Protein AF-B0FXB1-F1 (afdb_monomer_lite)

InterPro domains:
  IPR022121 Peptidase M73, camelysin [PF12389] (87-133)

Sequence (135 aa):
EDFLSQFEITVLTVGKEGGNGYPKNIILKAASLKDLYLMSTKQDKAAAEAISKHIDPKFLSESGEVNVATINGKTAPEYDGVPKTPADYDQVRMEIQFKNDTAKTADGLSVQNKFQGNAISLQFSFEATQWNGLT

Foldseek 3Di:
DVQQQQKFKWKWFFAPVDDDPQDIQTAFDRQRRVLLCCCQPVVDPVSLVSRCVGGDCQQADPNSDGNNWDHSNHDPVVDPDAPPDHDDTTDMDMDMDRHDDPDADPVRHGPCCVCPPPDDDDDDDDDDADPVRHD

Secondary structure (DSSP, 8-state):
-TTGGGEEEEEEEE-TT-STTSPPEEEEEEEEHHHHHHHHHH--HHHHHHHTTSB-GGGB-TTS-B---EETTEEGGGSSS--SSPPPPPEEEEEEEE-----B-TTS-BGGGGGTT-------------TTS--

pLDDT: mean 84.56, std 14.75, range [43.16, 97.69]

Radius of gyration: 17.8 Å; chains: 1; bounding box: 39×32×57 Å

Structure (mmCIF, N/CA/C/O backbone):
data_AF-B0FXB1-F1
#
_entry.id   AF-B0FXB1-F1
#
loop_
_atom_site.group_PDB
_atom_site.id
_atom_site.type_symbol
_atom_site.label_atom_id
_atom_site.label_alt_id
_atom_site.label_comp_id
_atom_site.label_asym_id
_atom_site.label_entity_id
_atom_site.label_seq_id
_atom_site.pdbx_PDB_ins_code
_atom_site.Cartn_x
_atom_site.Cartn_y
_atom_site.Cartn_z
_atom_site.occupancy
_atom_site.B_iso_or_equiv
_atom_site.auth_seq_id
_atom_site.auth_comp_id
_atom_site.auth_asym_id
_atom_site.auth_atom_id
_atom_site.pdbx_PDB_model_num
ATOM 1 N N . GLU A 1 1 ? -14.858 2.982 4.823 1.00 67.38 1 GLU A N 1
ATOM 2 C CA . GLU A 1 1 ? -13.386 2.996 4.647 1.00 67.38 1 GLU A CA 1
ATOM 3 C C . GLU A 1 1 ? -12.620 2.766 5.951 1.00 67.38 1 GLU A C 1
ATOM 5 O O . GLU A 1 1 ? -11.495 2.291 5.903 1.00 67.38 1 GLU A O 1
ATOM 10 N N . ASP A 1 2 ? -13.226 3.025 7.112 1.00 88.12 2 ASP A N 1
ATOM 11 C CA . ASP A 1 2 ? -12.578 2.900 8.429 1.00 88.12 2 ASP A CA 1
ATOM 12 C C . ASP A 1 2 ? -12.042 1.502 8.767 1.00 88.12 2 ASP A C 1
ATOM 14 O O . ASP A 1 2 ? -11.060 1.388 9.493 1.00 88.12 2 ASP A O 1
ATOM 18 N N . PHE A 1 3 ? -12.657 0.436 8.244 1.00 95.38 3 PHE A N 1
ATOM 19 C CA . PHE A 1 3 ? -12.120 -0.920 8.394 1.00 95.38 3 PHE A CA 1
ATOM 20 C C . PHE A 1 3 ? -10.889 -1.150 7.504 1.00 95.38 3 PHE A C 1
ATOM 22 O O . PHE A 1 3 ? -9.905 -1.719 7.960 1.00 95.38 3 PHE A O 1
ATOM 29 N N . LEU A 1 4 ? -10.892 -0.641 6.263 1.00 96.31 4 LEU A N 1
ATOM 30 C CA . LEU A 1 4 ? -9.749 -0.743 5.344 1.00 96.31 4 LEU A CA 1
ATOM 31 C C . LEU A 1 4 ? -8.515 -0.007 5.889 1.00 96.31 4 LEU A C 1
ATOM 33 O O . LEU A 1 4 ? -7.391 -0.459 5.695 1.00 96.31 4 LEU A O 1
ATOM 37 N N . SER A 1 5 ? -8.712 1.093 6.624 1.00 96.12 5 SER A N 1
ATOM 38 C CA . SER A 1 5 ? -7.609 1.833 7.253 1.00 96.12 5 SER A CA 1
ATOM 39 C C . SER A 1 5 ? -6.942 1.093 8.420 1.00 96.12 5 SER A C 1
ATOM 41 O O . SER A 1 5 ? -5.896 1.542 8.896 1.00 96.12 5 SER A O 1
ATOM 43 N N . GLN A 1 6 ? -7.506 -0.034 8.871 1.00 96.88 6 GLN A N 1
ATOM 44 C CA . GLN A 1 6 ? -6.874 -0.913 9.862 1.00 96.88 6 GLN A CA 1
ATOM 45 C C . GLN A 1 6 ? -5.805 -1.815 9.258 1.00 96.88 6 GLN A C 1
ATOM 47 O O . GLN A 1 6 ? -5.120 -2.503 10.003 1.00 96.88 6 GLN A O 1
ATOM 52 N N . PHE A 1 7 ? -5.645 -1.819 7.938 1.00 97.69 7 PHE A N 1
ATOM 53 C CA . PHE A 1 7 ? -4.680 -2.671 7.270 1.00 97.69 7 PHE A CA 1
ATOM 54 C C . PHE A 1 7 ? -3.503 -1.867 6.732 1.00 97.69 7 PHE A C 1
ATOM 56 O O . PHE A 1 7 ? -3.661 -0.758 6.210 1.00 97.69 7 PHE A O 1
ATOM 63 N N . GLU A 1 8 ? -2.322 -2.460 6.835 1.00 97.44 8 GLU A N 1
ATOM 64 C CA . GLU A 1 8 ? -1.100 -1.968 6.210 1.00 97.44 8 GLU A CA 1
ATOM 65 C C . GLU A 1 8 ? -0.567 -3.001 5.231 1.00 97.44 8 GLU A C 1
ATOM 67 O O . GLU A 1 8 ? -0.753 -4.203 5.424 1.00 97.44 8 GLU A O 1
ATOM 72 N N . ILE A 1 9 ? 0.112 -2.521 4.195 1.00 96.75 9 ILE A N 1
ATOM 73 C CA . ILE A 1 9 ? 0.772 -3.342 3.197 1.00 96.75 9 ILE A CA 1
ATOM 74 C C . ILE A 1 9 ? 2.267 -3.046 3.140 1.00 96.75 9 ILE A C 1
ATOM 76 O O . ILE A 1 9 ? 2.705 -1.893 3.143 1.00 96.75 9 ILE A O 1
ATOM 80 N N . THR A 1 10 ? 3.049 -4.112 3.035 1.00 95.88 10 THR A N 1
ATOM 81 C CA . THR A 1 10 ? 4.457 -4.064 2.655 1.00 95.88 10 THR A CA 1
ATOM 82 C C . THR A 1 10 ? 4.621 -4.779 1.320 1.00 95.88 10 THR A C 1
ATOM 84 O O . THR A 1 10 ? 4.178 -5.917 1.169 1.00 95.88 10 THR A O 1
ATOM 87 N N . VAL A 1 11 ? 5.263 -4.118 0.357 1.00 93.44 11 VAL A N 1
ATOM 88 C CA . VAL A 1 11 ? 5.595 -4.681 -0.958 1.00 93.44 11 VAL A CA 1
ATOM 89 C C . VAL A 1 11 ? 7.102 -4.639 -1.126 1.00 93.44 11 VAL A C 1
ATOM 91 O O . VAL A 1 11 ? 7.731 -3.599 -0.924 1.00 93.44 11 VAL A O 1
ATOM 94 N N . LEU A 1 12 ? 7.687 -5.770 -1.497 1.00 88.62 12 LEU A N 1
ATOM 95 C CA . LEU A 1 12 ? 9.113 -5.874 -1.764 1.00 88.62 12 LEU A CA 1
ATOM 96 C C . LEU A 1 12 ? 9.383 -6.740 -2.986 1.00 88.62 12 LEU A C 1
ATOM 98 O O . LEU A 1 12 ? 8.594 -7.629 -3.311 1.00 88.62 12 LEU A O 1
ATOM 102 N N . THR A 1 13 ? 10.525 -6.511 -3.619 1.00 84.50 13 THR A N 1
ATOM 103 C CA . THR A 1 13 ? 11.056 -7.369 -4.673 1.00 84.50 13 THR A CA 1
ATOM 104 C C . THR A 1 13 ? 12.304 -8.111 -4.207 1.00 84.50 13 THR A C 1
ATOM 106 O O . THR A 1 13 ? 13.102 -7.613 -3.405 1.00 84.50 13 THR A O 1
ATOM 109 N N . VAL A 1 14 ? 12.442 -9.353 -4.667 1.00 77.44 14 VAL A N 1
ATOM 110 C CA . VAL A 1 14 ? 13.608 -10.212 -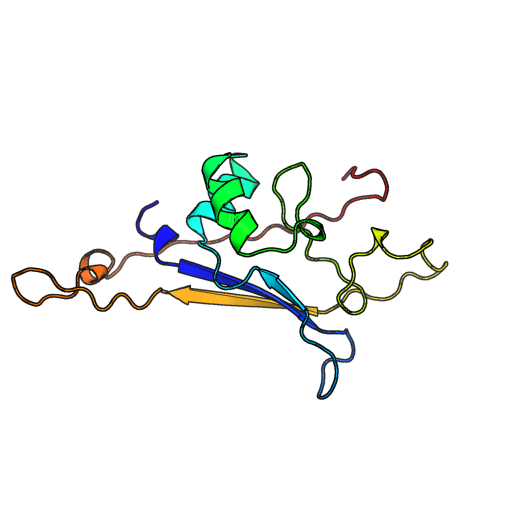4.429 1.00 77.44 14 VAL A CA 1
ATOM 111 C C . VAL A 1 14 ? 14.083 -10.743 -5.771 1.00 77.44 14 VAL A C 1
ATOM 113 O O . VAL A 1 14 ? 13.260 -11.221 -6.546 1.00 77.44 14 VAL A O 1
ATOM 116 N N . GLY A 1 15 ? 15.393 -10.707 -6.026 1.00 68.62 15 GLY A N 1
ATOM 117 C CA . GLY A 1 15 ? 15.988 -11.258 -7.248 1.00 68.62 15 GLY A CA 1
ATOM 118 C C . GLY A 1 15 ? 15.435 -12.640 -7.617 1.00 68.62 15 GLY A C 1
ATOM 119 O O . GLY A 1 15 ? 15.175 -13.461 -6.731 1.00 68.62 15 GLY A O 1
ATOM 120 N N . LYS A 1 16 ? 15.264 -12.906 -8.922 1.00 62.53 16 LYS A N 1
ATOM 121 C CA . LYS A 1 16 ? 14.689 -14.161 -9.453 1.00 62.53 16 LYS A CA 1
ATOM 122 C C . LYS A 1 16 ? 15.356 -15.429 -8.902 1.00 62.53 16 LYS A C 1
ATOM 124 O O . LYS A 1 16 ? 14.693 -16.453 -8.758 1.00 62.53 16 LYS A O 1
ATOM 129 N N . GLU A 1 17 ? 16.636 -15.357 -8.550 1.00 57.22 17 GLU A N 1
ATOM 130 C CA . GLU A 1 17 ? 17.394 -16.484 -7.993 1.00 57.22 17 GLU A CA 1
ATOM 131 C C . GLU A 1 17 ? 17.073 -16.808 -6.522 1.00 57.22 17 GLU A C 1
ATOM 133 O O . GLU A 1 17 ? 17.594 -17.781 -5.988 1.00 57.22 17 GLU A O 1
ATOM 138 N N . GLY A 1 18 ? 16.185 -16.047 -5.872 1.00 48.78 18 GLY A N 1
ATOM 139 C CA . GLY A 1 18 ? 15.405 -16.489 -4.714 1.00 48.78 18 GLY A CA 1
ATOM 140 C C . GLY A 1 18 ? 16.164 -17.277 -3.637 1.00 48.78 18 GLY A C 1
ATOM 141 O O . GLY A 1 18 ? 15.807 -18.418 -3.362 1.00 48.78 18 GLY A O 1
ATOM 142 N N . GLY A 1 19 ? 17.164 -16.692 -2.971 1.00 43.16 19 GLY A N 1
ATOM 143 C CA . GLY A 1 19 ? 17.836 -17.365 -1.850 1.00 43.16 19 GLY A CA 1
ATOM 144 C C . GLY A 1 19 ? 19.064 -16.632 -1.310 1.00 43.16 19 GLY A C 1
ATOM 145 O O . GLY A 1 19 ? 19.730 -15.927 -2.055 1.00 43.16 19 GLY A O 1
ATOM 146 N N . ASN A 1 20 ? 19.303 -16.766 0.005 1.00 46.34 20 ASN A N 1
ATOM 147 C CA . ASN A 1 20 ? 20.417 -16.248 0.823 1.00 46.34 20 ASN A CA 1
ATOM 148 C C . ASN A 1 20 ? 21.496 -15.423 0.091 1.00 46.34 20 ASN A C 1
ATOM 150 O O . ASN A 1 20 ? 22.497 -15.965 -0.367 1.00 46.34 20 ASN A O 1
ATOM 154 N N . GLY A 1 21 ? 21.323 -14.098 0.070 1.00 52.00 21 GLY A N 1
ATOM 155 C CA . GLY A 1 21 ? 22.348 -13.151 -0.391 1.00 52.00 21 GLY A CA 1
ATOM 156 C C . GLY A 1 21 ? 21.811 -12.022 -1.268 1.00 52.00 21 GLY A C 1
ATOM 157 O O . GLY A 1 21 ? 22.397 -10.943 -1.288 1.00 52.00 21 GLY A O 1
ATOM 158 N N . TYR A 1 22 ? 20.670 -12.226 -1.932 1.00 56.06 22 TYR A N 1
ATOM 159 C CA . TYR A 1 22 ? 20.059 -11.184 -2.757 1.00 56.06 22 TYR A CA 1
ATOM 160 C C . TYR A 1 22 ? 19.341 -10.127 -1.901 1.00 56.06 22 TYR A C 1
ATOM 162 O O . TYR A 1 22 ? 18.540 -10.486 -1.027 1.00 56.06 22 TYR A O 1
ATOM 170 N N . PRO A 1 23 ? 19.615 -8.826 -2.121 1.00 65.75 23 PRO A N 1
ATOM 171 C CA . PRO A 1 23 ? 19.025 -7.753 -1.333 1.00 65.75 23 PRO A CA 1
ATOM 172 C C . PRO A 1 23 ? 17.507 -7.716 -1.536 1.00 65.75 23 PRO A C 1
ATOM 174 O O . PRO A 1 23 ? 17.012 -7.752 -2.660 1.00 65.75 23 PRO A O 1
ATOM 177 N N . LYS A 1 24 ? 16.761 -7.639 -0.429 1.00 74.00 24 LYS A N 1
ATOM 178 C CA . LYS A 1 24 ? 15.323 -7.353 -0.465 1.00 74.00 24 LYS A CA 1
ATOM 179 C C . LYS A 1 24 ? 15.150 -5.869 -0.762 1.00 74.00 24 LYS A C 1
ATOM 181 O O . LYS A 1 24 ? 15.552 -5.041 0.055 1.00 74.00 24 LYS A O 1
ATOM 186 N N . ASN A 1 25 ? 14.544 -5.541 -1.892 1.00 83.44 25 ASN A N 1
ATOM 187 C CA . ASN A 1 25 ? 14.214 -4.166 -2.230 1.00 83.44 25 ASN A CA 1
ATOM 188 C C . ASN A 1 25 ? 12.804 -3.853 -1.726 1.00 83.44 25 ASN A C 1
ATOM 190 O O . ASN A 1 25 ? 11.822 -4.363 -2.258 1.00 83.44 25 ASN A O 1
ATOM 194 N N . ILE A 1 26 ? 12.703 -3.059 -0.663 1.00 87.12 26 ILE A N 1
ATOM 195 C CA . ILE A 1 26 ? 11.409 -2.636 -0.124 1.00 87.12 26 ILE A CA 1
ATOM 196 C C . ILE A 1 26 ? 10.893 -1.486 -0.989 1.00 87.12 26 ILE A C 1
ATOM 198 O O . ILE A 1 26 ? 11.522 -0.434 -1.047 1.00 87.12 26 ILE A O 1
ATOM 202 N N . ILE A 1 27 ? 9.746 -1.697 -1.632 1.00 90.44 27 ILE A N 1
ATOM 203 C CA . ILE A 1 27 ? 9.078 -0.709 -2.489 1.00 90.44 27 ILE A CA 1
ATOM 204 C C . ILE A 1 27 ? 8.088 0.104 -1.656 1.00 90.44 27 ILE A C 1
ATOM 206 O O . ILE A 1 27 ? 8.131 1.327 -1.653 1.00 90.44 27 ILE A O 1
ATOM 210 N N . LEU A 1 28 ? 7.232 -0.585 -0.901 1.00 93.12 28 LEU A N 1
ATOM 211 C CA . LEU A 1 28 ? 6.287 0.008 0.043 1.00 93.12 28 LEU A CA 1
ATOM 212 C C . LEU A 1 28 ? 6.518 -0.604 1.416 1.00 93.12 28 LEU A C 1
ATOM 214 O O . LEU A 1 28 ? 6.579 -1.829 1.534 1.00 93.12 28 LEU A O 1
ATOM 218 N N . LYS A 1 29 ? 6.599 0.224 2.459 1.00 94.75 29 LYS A N 1
ATOM 219 C CA . LYS A 1 29 ? 6.797 -0.246 3.836 1.00 94.75 29 LYS A CA 1
ATOM 220 C C . LYS A 1 29 ? 5.641 0.153 4.744 1.00 94.75 29 LYS A C 1
ATOM 222 O O . LYS A 1 29 ? 5.513 1.334 5.062 1.00 94.75 29 LYS A O 1
ATOM 227 N N . ALA A 1 30 ? 4.877 -0.835 5.220 1.00 94.88 30 ALA A N 1
ATOM 228 C CA . ALA A 1 30 ? 3.774 -0.645 6.168 1.00 94.88 30 ALA A CA 1
ATOM 229 C C . ALA A 1 30 ? 2.847 0.532 5.788 1.00 94.88 30 ALA A C 1
ATOM 231 O O . ALA A 1 30 ? 2.475 1.354 6.622 1.00 94.88 30 ALA A O 1
ATOM 232 N N . ALA A 1 31 ? 2.521 0.646 4.499 1.00 96.31 31 ALA A N 1
ATOM 233 C CA . ALA A 1 31 ? 1.676 1.711 3.976 1.00 96.31 31 ALA A CA 1
ATOM 234 C C . ALA A 1 31 ? 0.198 1.392 4.232 1.00 96.31 31 ALA A C 1
ATOM 236 O O . ALA A 1 31 ? -0.227 0.247 4.113 1.00 96.31 31 ALA A O 1
ATOM 237 N N . SER A 1 32 ? -0.608 2.400 4.551 1.00 97.06 32 SER A N 1
ATOM 238 C CA . SER A 1 32 ? -2.057 2.253 4.745 1.00 97.06 32 SER A CA 1
ATOM 239 C C . SER A 1 32 ? -2.751 1.761 3.468 1.00 97.06 32 SER A C 1
ATOM 241 O O . SER A 1 32 ? -2.642 2.400 2.420 1.00 97.06 32 SER A O 1
ATOM 243 N N . LEU A 1 33 ? -3.514 0.659 3.546 1.00 97.00 33 LEU A N 1
ATOM 244 C CA . LEU A 1 33 ? -4.273 0.158 2.388 1.00 97.00 33 LEU A CA 1
ATOM 245 C C . LEU A 1 33 ? -5.351 1.141 1.919 1.00 97.00 33 LEU A C 1
ATOM 247 O O . LEU A 1 33 ? -5.648 1.201 0.726 1.00 97.00 33 LEU A O 1
ATOM 251 N N . LYS A 1 34 ? -5.922 1.927 2.839 1.00 97.38 34 LYS A N 1
ATOM 252 C CA . LYS A 1 34 ? -6.882 2.979 2.488 1.00 97.38 34 LYS A CA 1
ATOM 253 C C . LYS A 1 34 ? -6.217 4.042 1.617 1.00 97.38 34 LYS A C 1
ATOM 255 O O . LYS A 1 34 ? -6.760 4.394 0.575 1.00 97.38 34 LYS A O 1
ATOM 260 N N . ASP A 1 35 ? -5.060 4.538 2.043 1.00 97.44 35 ASP A N 1
ATOM 261 C CA . ASP A 1 35 ? -4.377 5.620 1.331 1.00 97.44 35 ASP A CA 1
ATOM 262 C C . ASP A 1 35 ? -3.819 5.116 -0.003 1.00 97.44 35 ASP A C 1
ATOM 264 O O . ASP A 1 35 ? -3.930 5.806 -1.011 1.00 97.44 35 ASP A O 1
ATOM 268 N N . LEU A 1 36 ? -3.342 3.867 -0.056 1.00 96.75 36 LEU A N 1
ATOM 269 C CA . LEU A 1 36 ? -2.935 3.240 -1.313 1.00 96.75 36 LEU A CA 1
ATOM 270 C C . LEU A 1 36 ? -4.098 3.173 -2.315 1.00 96.75 36 LEU A C 1
ATOM 272 O O . LEU A 1 36 ? -3.913 3.530 -3.473 1.00 96.75 36 LEU A O 1
ATOM 276 N N . TYR A 1 37 ? -5.294 2.770 -1.872 1.00 96.50 37 TYR A N 1
ATOM 277 C CA . TYR A 1 37 ? -6.493 2.737 -2.716 1.00 96.50 37 TYR A CA 1
ATOM 278 C C . TYR A 1 37 ? -6.916 4.134 -3.195 1.00 96.50 37 TYR A C 1
ATOM 280 O O . TYR A 1 37 ? -7.187 4.329 -4.381 1.00 96.50 37 TYR A O 1
ATOM 288 N N . LEU A 1 38 ? -6.974 5.117 -2.291 1.00 96.69 38 LEU A N 1
ATOM 289 C CA . LEU A 1 38 ? -7.364 6.485 -2.644 1.00 96.69 38 LEU A CA 1
ATOM 290 C C . LEU A 1 38 ? -6.362 7.125 -3.614 1.00 96.69 38 LEU A C 1
ATOM 292 O O . LEU A 1 38 ? -6.772 7.786 -4.567 1.00 96.69 38 LEU A O 1
ATOM 296 N N . MET A 1 39 ? -5.066 6.878 -3.424 1.00 96.00 39 MET A N 1
ATOM 297 C CA . MET A 1 39 ? -4.028 7.330 -4.344 1.00 96.00 39 MET A CA 1
ATOM 298 C C . MET A 1 39 ? -4.183 6.669 -5.721 1.00 96.00 39 MET A C 1
ATOM 300 O O . MET A 1 39 ? -4.368 7.378 -6.706 1.00 96.00 39 MET A O 1
ATOM 304 N N . SER A 1 40 ? -4.164 5.334 -5.797 1.00 93.88 40 SER A N 1
ATOM 305 C CA . SER A 1 40 ? -4.102 4.618 -7.081 1.00 93.88 40 SER A CA 1
ATOM 306 C C . SER A 1 40 ? -5.409 4.649 -7.871 1.00 93.88 40 SER A C 1
ATOM 308 O O . SER A 1 40 ? -5.394 4.628 -9.094 1.00 93.88 40 SER A O 1
ATOM 310 N N . THR A 1 41 ? -6.558 4.695 -7.190 1.00 93.50 41 THR A N 1
ATOM 311 C CA . THR A 1 41 ? -7.874 4.587 -7.844 1.00 93.50 41 THR A CA 1
ATOM 312 C C . THR A 1 41 ? -8.582 5.932 -7.972 1.00 93.50 41 THR A C 1
ATOM 314 O O . THR A 1 41 ? -9.418 6.110 -8.859 1.00 93.50 41 THR A O 1
ATOM 317 N N . LYS A 1 42 ? -8.323 6.871 -7.052 1.00 93.62 42 LYS A N 1
ATOM 318 C CA . LYS A 1 42 ? -9.026 8.165 -6.990 1.00 93.62 42 LYS A CA 1
ATOM 319 C C . LYS A 1 42 ? -8.118 9.364 -7.244 1.00 93.62 42 LYS A C 1
ATOM 321 O O . LYS A 1 42 ? -8.642 10.473 -7.304 1.00 93.62 42 LYS A O 1
ATOM 326 N N . GLN A 1 43 ? -6.808 9.155 -7.403 1.00 92.94 43 GLN A N 1
ATOM 327 C CA . GLN A 1 43 ? -5.820 10.225 -7.577 1.00 92.94 43 GLN A CA 1
ATOM 328 C C . GLN A 1 43 ? -5.891 11.271 -6.449 1.00 92.94 43 GLN A C 1
ATOM 330 O O . GLN A 1 43 ? -5.709 12.473 -6.664 1.00 92.94 43 GLN A O 1
ATOM 335 N N . ASP A 1 44 ? -6.193 10.816 -5.228 1.00 95.94 44 ASP A N 1
ATOM 336 C CA . ASP A 1 44 ? -6.302 11.694 -4.067 1.00 95.94 44 ASP A CA 1
ATOM 337 C C . ASP A 1 44 ? -4.919 12.216 -3.646 1.00 95.94 44 ASP A C 1
ATOM 339 O O . ASP A 1 44 ? -3.987 11.450 -3.386 1.00 95.94 44 ASP A O 1
ATOM 343 N N . LYS A 1 45 ? -4.787 13.544 -3.560 1.00 94.69 45 LYS A N 1
ATOM 344 C CA . LYS A 1 45 ? -3.506 14.207 -3.277 1.00 94.69 45 LYS A CA 1
ATOM 345 C C . LYS A 1 45 ? -3.033 14.014 -1.839 1.00 94.69 45 LYS A C 1
ATOM 347 O O . LYS A 1 45 ? -1.831 13.901 -1.616 1.00 94.69 45 LYS A O 1
ATOM 352 N N . ALA A 1 46 ? -3.949 13.984 -0.872 1.00 96.12 46 ALA A N 1
ATOM 353 C CA . ALA A 1 46 ? -3.590 13.799 0.531 1.00 96.12 46 ALA A CA 1
ATOM 354 C C . ALA A 1 46 ? -3.130 12.357 0.779 1.00 96.12 46 ALA A C 1
ATOM 356 O O . ALA A 1 46 ? -2.149 12.126 1.485 1.00 96.12 46 ALA A O 1
ATOM 357 N N . ALA A 1 47 ? -3.790 11.393 0.136 1.00 96.19 47 ALA A N 1
ATOM 358 C CA . ALA A 1 47 ? -3.380 9.999 0.137 1.00 96.19 47 ALA A CA 1
ATOM 359 C C . ALA A 1 47 ? -2.020 9.807 -0.556 1.00 96.19 47 ALA A C 1
ATOM 361 O O . ALA A 1 47 ? -1.158 9.119 -0.014 1.00 96.19 47 ALA A O 1
ATOM 362 N N . ALA A 1 48 ? -1.780 10.471 -1.693 1.00 95.00 48 ALA A N 1
ATOM 363 C CA . ALA A 1 48 ? -0.478 10.455 -2.363 1.00 95.00 48 ALA A CA 1
ATOM 364 C C . ALA A 1 48 ? 0.646 11.012 -1.468 1.00 95.00 48 ALA A C 1
ATOM 366 O O . ALA A 1 48 ? 1.725 10.425 -1.383 1.00 95.00 48 ALA A O 1
ATOM 367 N N . GLU A 1 49 ? 0.391 12.105 -0.743 1.00 95.56 49 GLU A N 1
ATOM 368 C CA . GLU A 1 49 ? 1.341 12.670 0.224 1.00 95.56 49 GLU A CA 1
ATOM 369 C C . GLU A 1 49 ? 1.558 11.757 1.444 1.00 95.56 49 GLU A C 1
ATOM 371 O O . GLU A 1 49 ? 2.651 11.702 2.011 1.00 95.56 49 GLU A O 1
ATOM 376 N N . ALA A 1 50 ? 0.530 11.023 1.874 1.00 96.44 50 ALA A N 1
ATOM 377 C CA . ALA A 1 50 ? 0.683 10.014 2.913 1.00 96.44 50 ALA A CA 1
ATOM 378 C C . ALA A 1 50 ? 1.571 8.862 2.422 1.00 96.44 50 ALA A C 1
ATOM 380 O O . ALA A 1 50 ? 2.519 8.497 3.114 1.00 96.44 50 ALA A O 1
ATOM 381 N N . ILE A 1 51 ? 1.319 8.340 1.216 1.00 96.31 51 ILE A N 1
ATOM 382 C CA . ILE A 1 51 ? 2.080 7.229 0.633 1.00 96.31 51 ILE A CA 1
ATOM 383 C C . ILE A 1 51 ? 3.529 7.615 0.333 1.00 96.31 51 ILE A C 1
ATOM 385 O O . ILE A 1 51 ? 4.408 6.797 0.592 1.00 96.31 51 ILE A O 1
ATOM 389 N N . SER A 1 52 ? 3.812 8.842 -0.120 1.00 94.50 52 SER A N 1
ATOM 390 C CA . SER A 1 52 ? 5.177 9.293 -0.457 1.00 94.50 52 SER A CA 1
ATOM 391 C C . SER A 1 52 ? 6.176 9.193 0.706 1.00 94.50 52 SER A C 1
ATOM 393 O O . SER A 1 52 ? 7.382 9.133 0.489 1.00 94.50 52 SER A O 1
ATOM 395 N N . LYS A 1 53 ? 5.689 9.103 1.950 1.00 95.12 53 LYS A N 1
ATOM 396 C CA . LYS A 1 53 ? 6.502 8.883 3.160 1.00 95.12 53 LYS A CA 1
ATOM 397 C C . LYS A 1 53 ? 6.963 7.428 3.328 1.00 95.12 53 LYS A C 1
ATOM 399 O O . LYS A 1 53 ? 7.827 7.153 4.158 1.00 95.12 53 LYS A O 1
ATOM 404 N N . HIS A 1 54 ? 6.386 6.502 2.563 1.00 94.38 54 HIS A N 1
ATOM 4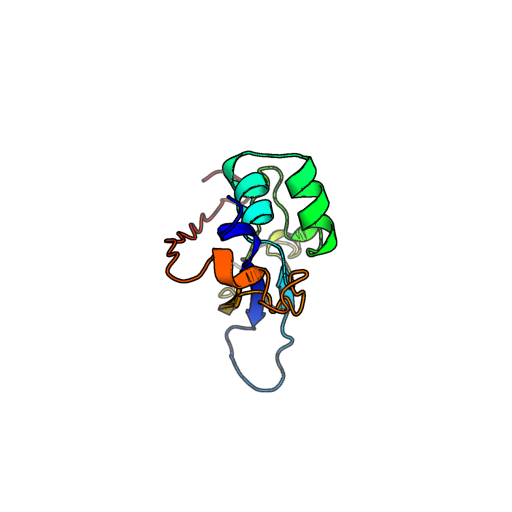05 C CA . HIS A 1 54 ? 6.581 5.052 2.663 1.00 94.38 54 HIS A CA 1
ATOM 406 C C . HIS A 1 54 ? 7.191 4.418 1.404 1.00 94.38 54 HIS A C 1
ATOM 408 O O . HIS A 1 54 ? 7.375 3.197 1.383 1.00 94.38 54 HIS A O 1
ATOM 414 N N 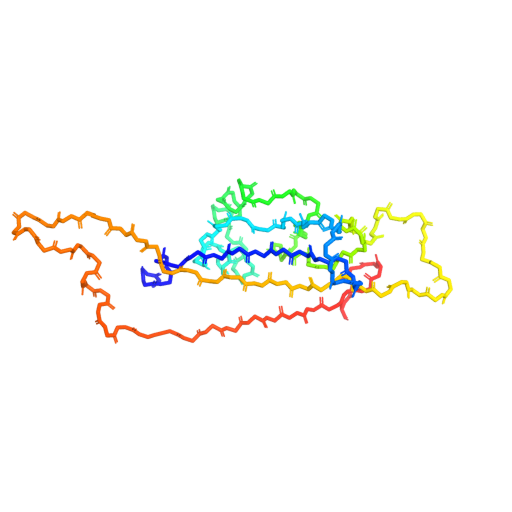. ILE A 1 55 ? 7.482 5.216 0.373 1.00 93.62 55 ILE A N 1
ATOM 415 C CA . ILE A 1 55 ? 7.957 4.772 -0.943 1.00 93.62 55 ILE A CA 1
ATOM 416 C C . ILE A 1 55 ? 9.051 5.704 -1.461 1.00 93.62 55 ILE A C 1
ATOM 418 O O . ILE A 1 55 ? 9.002 6.914 -1.256 1.00 93.62 55 ILE A O 1
ATOM 422 N N . ASP A 1 56 ? 10.036 5.140 -2.155 1.00 91.88 56 ASP A N 1
ATOM 423 C CA . ASP A 1 56 ? 10.970 5.933 -2.955 1.00 91.88 56 ASP A CA 1
ATOM 424 C C . ASP A 1 56 ? 10.239 6.437 -4.217 1.00 91.88 56 ASP A C 1
ATOM 426 O O . ASP A 1 56 ? 9.665 5.611 -4.936 1.00 91.88 56 ASP A O 1
ATOM 430 N N . PRO A 1 57 ? 10.254 7.752 -4.521 1.00 90.88 57 PRO A N 1
ATOM 431 C CA . PRO A 1 57 ? 9.539 8.328 -5.659 1.00 90.88 57 PRO A CA 1
ATOM 432 C C . PRO A 1 57 ? 9.783 7.644 -7.008 1.00 90.88 57 PRO A C 1
ATOM 434 O O . PRO A 1 57 ? 8.903 7.689 -7.859 1.00 90.88 57 PRO A O 1
ATOM 437 N N . LYS A 1 58 ? 10.921 6.965 -7.216 1.00 87.88 58 LYS A N 1
ATOM 438 C CA . LYS A 1 58 ? 11.186 6.220 -8.465 1.00 87.88 58 LYS A CA 1
ATOM 439 C C . LYS A 1 58 ? 10.213 5.064 -8.727 1.00 87.88 58 LYS A C 1
ATOM 441 O O . LYS A 1 58 ? 10.084 4.613 -9.861 1.00 87.88 58 LYS A O 1
ATOM 446 N N . PHE A 1 59 ? 9.553 4.560 -7.685 1.00 90.06 59 PHE A N 1
ATOM 447 C CA . PHE A 1 59 ? 8.535 3.517 -7.799 1.00 90.06 59 PHE A CA 1
ATOM 448 C C . PHE A 1 59 ? 7.118 4.090 -7.940 1.00 90.06 59 PHE A C 1
ATOM 450 O O . PHE A 1 59 ? 6.171 3.316 -8.040 1.00 90.06 59 PHE A O 1
ATOM 457 N N . LEU A 1 60 ? 6.942 5.414 -7.938 1.00 90.25 60 LEU A N 1
ATOM 458 C CA . LEU A 1 60 ? 5.651 6.055 -8.180 1.00 90.25 60 LEU A CA 1
ATOM 459 C C . LEU A 1 60 ? 5.548 6.495 -9.641 1.00 90.25 60 LEU A C 1
ATOM 461 O O . LEU A 1 60 ? 6.416 7.191 -10.160 1.00 90.25 60 LEU A O 1
ATOM 465 N N . SER A 1 61 ? 4.461 6.096 -10.291 1.00 85.69 61 SER A N 1
ATOM 466 C CA . SER A 1 61 ? 4.079 6.611 -11.607 1.00 85.69 61 SER A CA 1
ATOM 467 C C . SER A 1 61 ? 3.315 7.934 -11.485 1.00 85.69 61 SER A C 1
ATOM 469 O O . SER A 1 61 ? 2.776 8.271 -10.428 1.00 85.69 61 SER A O 1
ATOM 471 N N . GLU A 1 62 ? 3.211 8.673 -12.591 1.00 83.88 62 GLU A N 1
ATOM 472 C CA . GLU A 1 62 ? 2.432 9.918 -12.650 1.00 83.88 6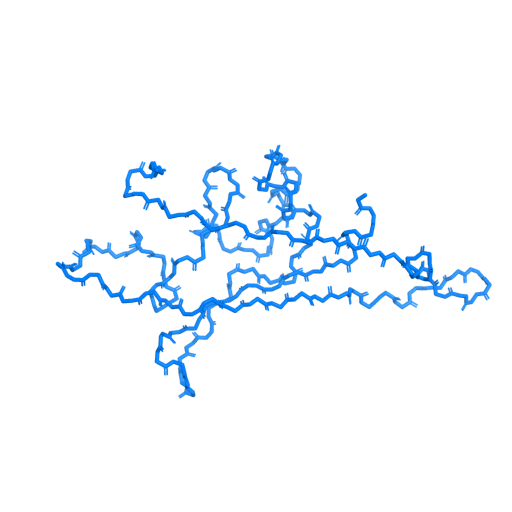2 GLU A CA 1
ATOM 473 C C . GLU A 1 62 ? 0.925 9.695 -12.430 1.00 83.88 62 GLU A C 1
ATOM 475 O O . GLU A 1 62 ? 0.234 10.602 -11.965 1.00 83.88 62 GLU A O 1
ATOM 480 N N . SER A 1 63 ? 0.411 8.490 -12.717 1.00 82.56 63 SER A N 1
ATOM 481 C CA . SER A 1 63 ? -0.992 8.111 -12.493 1.00 82.56 63 SER A CA 1
ATOM 482 C C . SER A 1 63 ? -1.319 7.846 -11.017 1.00 82.56 63 SER A C 1
ATOM 484 O O . SER A 1 63 ? -2.498 7.757 -10.671 1.00 82.56 63 SER A O 1
ATOM 486 N N . GLY A 1 64 ? -0.305 7.761 -10.144 1.00 85.56 64 GLY A N 1
ATOM 487 C CA . GLY A 1 64 ? -0.451 7.381 -8.736 1.00 85.56 64 GLY A CA 1
ATOM 488 C C . GLY A 1 64 ? -0.359 5.872 -8.494 1.00 85.56 64 GLY A C 1
ATOM 489 O O . GLY A 1 64 ? -0.561 5.413 -7.371 1.00 85.56 64 GLY A O 1
ATOM 490 N N . GLU A 1 65 ? -0.050 5.081 -9.519 1.00 90.69 65 GLU A N 1
ATOM 491 C CA . GLU A 1 65 ? 0.187 3.643 -9.396 1.00 90.69 65 GLU A CA 1
ATOM 492 C C . GLU A 1 65 ? 1.631 3.352 -8.979 1.00 90.69 65 GLU A C 1
ATOM 494 O O . GLU A 1 65 ? 2.552 4.134 -9.240 1.00 90.69 65 GLU A O 1
ATOM 499 N N . VAL A 1 66 ? 1.832 2.203 -8.335 1.00 91.75 66 VAL A N 1
ATOM 500 C CA . VAL A 1 66 ? 3.138 1.784 -7.821 1.00 91.75 66 VAL A CA 1
ATOM 501 C C . VAL A 1 66 ? 3.794 0.821 -8.802 1.00 91.75 66 VAL A C 1
ATOM 503 O O . VAL A 1 66 ? 3.293 -0.278 -9.038 1.00 91.75 66 VAL A O 1
ATOM 506 N N . ASN A 1 67 ? 4.946 1.213 -9.337 1.00 89.06 67 ASN A N 1
ATOM 507 C CA . ASN A 1 67 ? 5.772 0.363 -10.174 1.00 89.06 67 ASN A CA 1
ATOM 508 C C . ASN A 1 67 ? 6.470 -0.705 -9.321 1.00 89.06 67 ASN A C 1
ATOM 510 O O . ASN A 1 67 ? 7.388 -0.416 -8.551 1.00 89.06 67 ASN A O 1
ATOM 514 N N . VAL A 1 68 ? 6.039 -1.954 -9.488 1.00 86.62 68 VAL A N 1
ATOM 515 C CA . VAL A 1 68 ? 6.595 -3.125 -8.794 1.00 86.62 68 VAL A CA 1
ATOM 516 C C . VAL A 1 68 ? 7.581 -3.930 -9.645 1.00 86.62 68 VAL A C 1
ATOM 518 O O . VAL A 1 68 ? 8.108 -4.939 -9.179 1.00 86.62 68 VAL A O 1
ATOM 521 N N . ALA A 1 69 ? 7.834 -3.511 -10.887 1.00 83.81 69 ALA A N 1
ATOM 522 C CA . ALA A 1 69 ? 8.721 -4.209 -11.805 1.00 83.81 69 ALA A CA 1
ATOM 523 C C . ALA A 1 69 ? 10.172 -3.753 -11.598 1.00 83.81 69 ALA A C 1
ATOM 525 O O . ALA A 1 69 ? 10.571 -2.661 -12.014 1.00 83.81 69 ALA A O 1
ATOM 526 N N . THR A 1 70 ? 10.977 -4.612 -10.968 1.00 77.81 70 THR A N 1
ATOM 527 C CA . THR A 1 70 ? 12.409 -4.366 -10.763 1.00 77.81 70 THR A CA 1
ATOM 528 C C . THR A 1 70 ? 13.275 -5.447 -11.383 1.00 77.81 70 THR A C 1
ATOM 530 O O . THR A 1 70 ? 12.863 -6.600 -11.517 1.00 77.81 70 THR A O 1
ATOM 533 N N . ILE A 1 71 ? 14.496 -5.059 -11.740 1.00 72.88 71 ILE A N 1
ATOM 534 C CA . ILE A 1 71 ? 15.594 -5.957 -12.090 1.00 72.88 71 ILE A CA 1
ATOM 535 C C . ILE A 1 71 ? 16.692 -5.664 -11.069 1.00 72.88 71 ILE A C 1
ATOM 537 O O . ILE A 1 71 ? 17.173 -4.532 -10.989 1.00 72.88 71 ILE A O 1
ATOM 541 N N . ASN A 1 72 ? 17.059 -6.646 -10.243 1.00 69.44 72 ASN A N 1
ATOM 542 C CA . ASN A 1 72 ? 18.053 -6.479 -9.174 1.00 69.44 72 ASN A CA 1
ATOM 543 C C . ASN A 1 72 ? 17.781 -5.263 -8.257 1.00 69.44 72 ASN A C 1
ATOM 545 O O . ASN A 1 72 ? 18.705 -4.545 -7.864 1.00 69.44 72 ASN A O 1
ATOM 549 N N . GLY A 1 73 ? 16.509 -5.006 -7.936 1.00 64.44 73 GLY A N 1
ATOM 550 C CA . GLY A 1 73 ? 16.085 -3.896 -7.072 1.00 64.44 73 GLY A CA 1
ATOM 551 C C . GLY A 1 73 ? 16.128 -2.495 -7.699 1.00 64.44 73 GLY A C 1
ATOM 552 O O . GLY A 1 73 ? 15.843 -1.523 -6.999 1.00 64.44 73 GLY A O 1
ATOM 553 N N . LYS A 1 74 ? 16.449 -2.370 -8.992 1.00 71.19 74 LYS A N 1
ATOM 554 C CA . LYS A 1 74 ? 16.355 -1.114 -9.757 1.00 71.19 74 LYS A CA 1
ATOM 555 C C . LYS A 1 74 ? 15.165 -1.145 -10.706 1.00 71.19 74 LYS A C 1
ATOM 557 O O . LYS A 1 74 ? 14.780 -2.218 -11.177 1.00 71.19 74 LYS A O 1
ATOM 562 N N . THR A 1 75 ? 14.584 0.014 -10.998 1.00 70.69 75 THR A N 1
ATOM 563 C CA . THR A 1 75 ? 13.507 0.100 -11.994 1.00 70.69 75 THR A CA 1
ATOM 564 C C . THR A 1 75 ? 14.070 -0.084 -13.407 1.00 70.69 75 THR A C 1
ATOM 566 O O . THR A 1 75 ? 15.211 0.281 -13.683 1.00 70.69 75 THR A O 1
ATOM 569 N N . ALA A 1 76 ? 13.293 -0.673 -14.322 1.00 60.84 76 ALA A N 1
ATOM 570 C CA . ALA A 1 76 ? 13.749 -0.920 -15.696 1.00 60.84 76 ALA A CA 1
ATOM 571 C C . ALA A 1 76 ? 14.261 0.342 -16.441 1.00 60.84 76 ALA A C 1
ATOM 573 O O . ALA A 1 76 ? 15.270 0.221 -17.134 1.00 60.84 76 ALA A O 1
ATOM 574 N N . PRO A 1 77 ? 13.665 1.544 -16.276 1.00 61.47 77 PRO A N 1
ATOM 575 C CA . PRO A 1 77 ? 14.173 2.772 -16.898 1.00 61.47 77 PRO A CA 1
ATOM 576 C C . PRO A 1 77 ? 15.549 3.237 -16.395 1.00 61.47 77 PRO A C 1
ATOM 578 O O . PRO A 1 77 ? 16.169 4.081 -17.032 1.00 61.47 77 PRO A O 1
ATOM 581 N N . GLU A 1 78 ? 16.043 2.709 -15.268 1.00 59.12 78 GLU A N 1
ATOM 582 C CA . GLU A 1 78 ? 17.399 3.003 -14.777 1.00 59.12 78 GLU A CA 1
ATOM 583 C C . GLU A 1 78 ? 18.494 2.250 -15.555 1.00 59.12 78 GLU A C 1
ATOM 585 O O . GLU A 1 78 ? 19.682 2.507 -15.346 1.00 59.12 78 GLU A O 1
ATOM 590 N N . TYR A 1 79 ? 18.121 1.313 -16.433 1.00 56.72 79 TYR A N 1
ATOM 591 C CA . TYR A 1 79 ? 19.048 0.621 -17.323 1.00 56.72 79 TYR A CA 1
ATOM 592 C C . TYR A 1 79 ? 19.169 1.360 -18.663 1.00 56.72 79 TYR A C 1
ATOM 594 O O . TYR A 1 79 ? 18.168 1.723 -19.278 1.00 56.72 79 TYR A O 1
ATOM 602 N N . ASP A 1 80 ? 20.405 1.556 -19.131 1.00 46.53 80 ASP A N 1
ATOM 603 C CA . ASP A 1 80 ? 20.695 2.122 -20.454 1.00 46.53 80 ASP A CA 1
ATOM 604 C C . ASP A 1 80 ? 20.391 1.085 -21.551 1.00 46.53 80 ASP A C 1
ATOM 606 O O . ASP A 1 80 ? 21.232 0.264 -21.928 1.00 46.53 80 ASP A O 1
ATOM 610 N N . GLY A 1 81 ? 19.134 1.086 -22.001 1.00 51.78 81 GLY A N 1
ATOM 611 C CA . GLY A 1 81 ? 18.596 0.132 -22.965 1.00 51.78 81 GLY A CA 1
ATOM 612 C C . GLY A 1 81 ? 18.212 -1.224 -22.358 1.00 51.78 81 GLY A C 1
ATOM 613 O O . GLY A 1 81 ? 18.639 -1.615 -21.273 1.00 51.78 81 GLY A O 1
ATOM 614 N N . VAL A 1 82 ? 17.383 -1.975 -23.089 1.00 56.16 82 VAL A N 1
ATOM 615 C CA . VAL A 1 82 ? 17.045 -3.368 -22.755 1.00 56.16 82 VAL A CA 1
ATOM 616 C C . VAL A 1 82 ? 17.914 -4.284 -23.601 1.00 56.16 82 VAL A C 1
ATOM 618 O O . VAL A 1 82 ? 17.970 -4.100 -24.821 1.00 56.16 82 VAL A O 1
ATOM 621 N N . PRO A 1 83 ? 18.564 -5.302 -23.017 1.00 53.84 83 PRO A N 1
ATOM 622 C CA . PRO A 1 83 ? 19.188 -6.344 -23.814 1.00 53.84 83 PRO A CA 1
ATOM 623 C C . PRO A 1 83 ? 18.162 -6.965 -24.774 1.00 53.84 83 PRO A C 1
ATOM 625 O O . PRO A 1 83 ? 16.976 -7.051 -24.464 1.00 53.84 83 PRO A O 1
ATOM 628 N N . LYS A 1 84 ? 18.617 -7.455 -25.935 1.00 49.22 84 LYS A N 1
ATOM 629 C CA . LYS A 1 84 ? 17.760 -8.114 -26.946 1.00 49.22 84 LYS A CA 1
ATOM 630 C C . LYS A 1 84 ? 16.849 -9.205 -26.353 1.00 49.22 84 LYS A C 1
ATOM 632 O O . LYS A 1 84 ? 15.776 -9.463 -26.891 1.00 49.22 84 LYS A O 1
ATOM 637 N N . THR A 1 85 ? 17.283 -9.811 -25.250 1.00 60.75 85 THR A N 1
ATOM 638 C CA . THR A 1 85 ? 16.473 -10.665 -24.384 1.00 60.75 85 THR A CA 1
ATOM 639 C C . THR A 1 85 ? 16.346 -9.974 -23.023 1.00 60.75 85 THR A C 1
ATOM 641 O O . THR A 1 85 ? 17.359 -9.879 -22.327 1.00 60.75 85 THR A O 1
ATOM 644 N N . PRO A 1 86 ? 15.164 -9.464 -22.634 1.00 62.38 86 PRO A N 1
ATOM 645 C CA . PRO A 1 86 ? 15.000 -8.807 -21.344 1.00 62.38 86 PRO A CA 1
ATOM 646 C C . PRO A 1 86 ? 15.325 -9.781 -20.209 1.00 62.38 86 PRO A C 1
ATOM 648 O O . PRO A 1 86 ? 14.937 -10.950 -20.255 1.00 62.38 86 PRO A O 1
ATOM 651 N N . ALA A 1 87 ? 16.057 -9.294 -19.204 1.00 64.69 87 ALA A N 1
ATOM 652 C CA . ALA A 1 87 ? 16.259 -10.043 -17.974 1.00 64.69 87 ALA A CA 1
ATOM 653 C C . ALA A 1 87 ? 14.904 -10.269 -17.295 1.00 64.69 87 ALA A C 1
ATOM 655 O O . ALA A 1 87 ? 14.021 -9.411 -17.346 1.00 64.69 87 ALA A O 1
ATOM 656 N N . ASP A 1 88 ? 14.740 -11.427 -16.671 1.00 65.31 88 ASP A N 1
ATOM 657 C CA . ASP A 1 88 ? 13.519 -11.723 -15.941 1.00 65.31 88 ASP A CA 1
ATOM 658 C C . ASP A 1 88 ? 13.354 -10.796 -14.730 1.00 65.31 88 ASP A C 1
ATOM 660 O O . ASP A 1 88 ? 14.312 -10.559 -13.991 1.00 65.31 88 ASP A O 1
ATOM 664 N N . TYR A 1 89 ? 12.129 -10.319 -14.504 1.00 67.31 89 TYR A N 1
ATOM 665 C CA . TYR A 1 89 ? 11.810 -9.480 -13.352 1.00 67.31 89 TYR A CA 1
ATOM 666 C C . TYR A 1 89 ? 11.986 -10.213 -12.016 1.00 67.31 89 TYR A C 1
ATOM 668 O O . TYR A 1 89 ? 11.802 -11.430 -11.904 1.00 67.31 89 TYR A O 1
ATOM 676 N N . ASP A 1 90 ? 12.303 -9.428 -10.990 1.00 74.25 90 ASP A N 1
ATOM 677 C CA . ASP A 1 90 ? 12.368 -9.874 -9.605 1.00 74.25 90 ASP A CA 1
ATOM 678 C C . ASP A 1 90 ? 10.998 -10.394 -9.118 1.00 74.25 90 ASP A C 1
ATOM 680 O O . ASP A 1 90 ? 9.931 -9.961 -9.559 1.00 74.25 90 ASP A O 1
ATOM 684 N N . GLN A 1 91 ? 11.012 -11.315 -8.153 1.00 81.62 91 GLN A N 1
ATOM 685 C CA . GLN A 1 91 ? 9.803 -11.811 -7.498 1.00 81.62 91 GLN A CA 1
ATOM 686 C C . GLN A 1 91 ? 9.191 -10.734 -6.600 1.00 81.62 91 GLN A C 1
ATOM 688 O O . GLN A 1 91 ? 9.839 -10.274 -5.657 1.00 81.62 91 GLN A O 1
ATOM 693 N N . VAL A 1 92 ? 7.916 -10.412 -6.818 1.00 86.94 92 VAL A N 1
ATOM 694 C CA . VAL A 1 92 ? 7.132 -9.549 -5.925 1.00 86.94 92 VAL A CA 1
ATOM 695 C C . VAL A 1 92 ? 6.641 -10.358 -4.721 1.00 86.94 92 VAL A C 1
ATOM 697 O O . VAL A 1 92 ? 6.063 -11.435 -4.869 1.00 86.94 92 VAL A O 1
ATOM 700 N N . ARG A 1 93 ? 6.846 -9.831 -3.512 1.00 90.12 93 ARG A N 1
ATOM 701 C CA . ARG A 1 93 ? 6.256 -10.346 -2.270 1.00 90.12 93 ARG A CA 1
ATOM 702 C C . ARG A 1 93 ? 5.442 -9.255 -1.598 1.00 90.12 93 ARG A C 1
ATOM 704 O O . ARG A 1 93 ? 5.880 -8.108 -1.516 1.00 90.12 93 ARG A O 1
ATOM 711 N N . MET A 1 94 ? 4.275 -9.640 -1.096 1.00 93.75 94 MET A N 1
ATOM 712 C CA . MET A 1 94 ? 3.329 -8.744 -0.443 1.00 93.75 94 MET A CA 1
ATOM 713 C C . MET A 1 94 ? 2.965 -9.307 0.925 1.00 93.75 94 MET A C 1
ATOM 715 O O . MET A 1 94 ? 2.695 -10.499 1.060 1.00 93.75 94 MET A O 1
ATOM 719 N N . GLU A 1 95 ? 2.947 -8.440 1.925 1.00 95.69 95 GLU A N 1
ATOM 720 C CA . GLU A 1 95 ? 2.473 -8.739 3.271 1.00 95.69 95 GLU A CA 1
ATOM 721 C C . GLU A 1 95 ? 1.378 -7.739 3.620 1.00 95.69 95 GLU A C 1
ATOM 723 O O . GLU A 1 95 ? 1.574 -6.535 3.466 1.00 95.69 95 GLU A O 1
ATOM 728 N N . ILE A 1 96 ? 0.228 -8.242 4.069 1.00 96.06 96 ILE A N 1
ATOM 729 C CA . ILE A 1 96 ? -0.874 -7.423 4.567 1.00 96.06 96 ILE A CA 1
ATOM 730 C C . ILE A 1 96 ? -1.050 -7.747 6.041 1.00 96.06 96 ILE A C 1
ATOM 732 O O . ILE A 1 96 ? -1.231 -8.910 6.404 1.00 96.06 96 ILE A O 1
ATOM 736 N N . GLN A 1 97 ? -1.030 -6.716 6.877 1.00 96.31 97 GLN A N 1
ATOM 737 C CA . GLN A 1 97 ? -1.189 -6.851 8.318 1.00 96.31 97 GLN A CA 1
ATOM 738 C C . GLN A 1 97 ? -2.384 -6.048 8.817 1.00 96.31 97 GLN A C 1
ATOM 740 O O . GLN A 1 97 ? -2.616 -4.923 8.377 1.00 96.31 97 GLN A O 1
ATOM 745 N N . PHE A 1 98 ? -3.128 -6.620 9.763 1.00 96.31 98 PHE A N 1
ATOM 746 C CA . PHE A 1 98 ? -4.083 -5.872 10.572 1.00 96.31 98 PHE A CA 1
ATOM 747 C C . PHE A 1 98 ? -3.301 -5.151 11.676 1.00 96.31 98 PHE A C 1
ATOM 749 O O . PHE A 1 98 ? -2.621 -5.803 12.470 1.00 96.31 98 PHE A O 1
ATOM 756 N N . LYS A 1 99 ? -3.363 -3.817 11.713 1.00 94.19 99 LYS A N 1
ATOM 757 C CA . LYS A 1 99 ? -2.678 -2.986 12.710 1.00 94.19 99 LYS A CA 1
ATOM 758 C C . LYS A 1 99 ? -3.068 -3.445 14.108 1.00 94.19 99 LYS A C 1
ATOM 760 O O . LYS A 1 99 ? -4.252 -3.584 14.398 1.00 94.19 99 LYS A O 1
ATOM 765 N N . ASN A 1 100 ? -2.090 -3.626 14.985 1.00 90.25 100 ASN A N 1
ATOM 766 C CA . ASN A 1 100 ? -2.355 -3.923 16.387 1.00 90.25 100 ASN A CA 1
ATOM 767 C C . ASN A 1 100 ? -2.516 -2.612 17.169 1.00 90.25 100 ASN A C 1
ATOM 769 O O . ASN A 1 100 ? -1.520 -2.023 17.594 1.00 90.25 100 ASN A O 1
ATOM 773 N N . ASP A 1 101 ? -3.753 -2.139 17.329 1.00 90.75 101 ASP A N 1
ATOM 774 C CA . ASP A 1 101 ? -4.050 -0.972 18.163 1.00 90.75 101 ASP A CA 1
ATOM 775 C C . ASP A 1 101 ? -4.353 -1.425 19.596 1.00 90.75 101 ASP A C 1
ATOM 777 O O . ASP A 1 101 ? -5.328 -2.129 19.876 1.00 90.75 101 ASP A O 1
ATOM 781 N N . THR A 1 102 ? -3.497 -1.004 20.524 1.00 93.75 102 THR A N 1
ATOM 782 C CA . THR A 1 102 ? -3.606 -1.357 21.943 1.00 93.75 102 THR A CA 1
ATOM 783 C C . THR A 1 102 ? -4.507 -0.402 22.729 1.00 93.75 102 THR A C 1
ATOM 785 O O . THR A 1 102 ? -4.687 -0.590 23.938 1.00 93.75 102 THR A O 1
ATOM 788 N N . ALA A 1 103 ? -5.100 0.602 22.072 1.00 95.12 103 ALA A N 1
ATOM 789 C CA . ALA A 1 103 ? -5.984 1.563 22.707 1.00 95.12 103 ALA A CA 1
ATOM 790 C C . ALA A 1 103 ? -7.260 0.911 23.265 1.00 95.12 103 ALA A C 1
ATOM 792 O O . ALA A 1 103 ? -7.826 -0.046 22.721 1.00 95.12 103 ALA A O 1
ATOM 793 N N . LYS A 1 104 ? -7.733 1.474 24.381 1.00 96.00 104 LYS A N 1
ATOM 794 C CA . LYS A 1 104 ? -8.916 1.010 25.106 1.00 96.00 104 LYS A CA 1
ATOM 795 C C . LYS A 1 104 ? -9.926 2.134 25.308 1.00 96.00 104 LYS A C 1
ATOM 797 O O . LYS A 1 104 ? -9.553 3.300 25.414 1.00 96.00 104 LYS A O 1
ATOM 802 N N . THR A 1 105 ? -11.202 1.774 25.379 1.00 94.44 105 THR A N 1
ATOM 803 C CA . THR A 1 105 ? -12.279 2.668 25.813 1.00 94.44 105 THR A CA 1
ATOM 804 C C . THR A 1 105 ? -12.174 2.947 27.316 1.00 94.44 105 THR A C 1
ATOM 806 O O . THR A 1 105 ? -11.419 2.281 28.029 1.00 94.44 105 THR A O 1
ATOM 809 N N . ALA A 1 106 ? -12.960 3.906 27.817 1.00 95.50 106 ALA A N 1
ATOM 810 C CA . ALA A 1 106 ? -13.049 4.194 29.252 1.00 95.50 106 ALA A CA 1
ATOM 811 C C . ALA A 1 106 ? -13.436 2.954 30.089 1.00 95.50 106 ALA A C 1
ATOM 813 O O . ALA A 1 106 ? -12.959 2.799 31.209 1.00 95.50 106 ALA A O 1
ATOM 814 N N . ASP A 1 107 ? -14.214 2.036 29.506 1.00 94.81 107 ASP A N 1
ATOM 815 C CA . ASP A 1 107 ? -14.642 0.774 30.127 1.00 94.81 107 ASP A CA 1
ATOM 816 C C . ASP A 1 107 ? -13.599 -0.359 30.005 1.00 94.81 107 ASP A C 1
ATOM 818 O O . ASP A 1 107 ? -13.861 -1.505 30.365 1.00 94.81 107 ASP A O 1
ATOM 822 N N . GLY A 1 108 ? -12.408 -0.074 29.464 1.00 94.62 108 GLY A N 1
ATOM 823 C CA . GLY A 1 108 ? -11.306 -1.034 29.349 1.00 94.62 108 GLY A CA 1
ATOM 824 C C . GLY A 1 108 ? -11.402 -2.017 28.174 1.00 94.62 108 GLY A C 1
ATOM 825 O O . GLY A 1 108 ? -10.582 -2.940 28.086 1.00 94.62 108 GLY A O 1
ATOM 826 N N . LEU A 1 109 ? -12.356 -1.822 27.260 1.00 94.62 109 LEU A N 1
ATOM 827 C CA . LEU A 1 109 ? -12.531 -2.638 26.052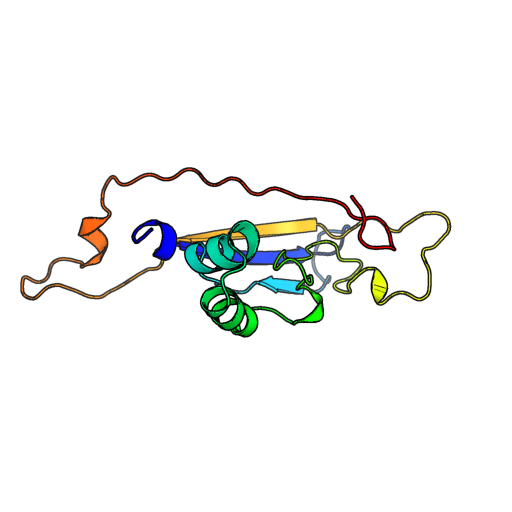 1.00 94.62 109 LEU A CA 1
ATOM 828 C C . LEU A 1 109 ? -11.599 -2.158 24.934 1.00 94.62 109 LEU A C 1
ATOM 830 O O . LEU A 1 109 ? -11.357 -0.962 24.819 1.00 94.62 109 LEU A O 1
ATOM 834 N N . SER A 1 110 ? -11.089 -3.059 24.085 1.00 94.69 110 SER A N 1
ATOM 835 C CA . SER A 1 110 ? -10.278 -2.645 22.925 1.00 94.69 110 SER A CA 1
ATOM 836 C C . SER A 1 110 ? -11.115 -1.810 21.954 1.00 94.69 110 SER A C 1
ATOM 838 O O . SER A 1 110 ? -12.226 -2.205 21.588 1.00 94.69 110 SER A O 1
ATOM 840 N N . VAL A 1 111 ? -10.570 -0.680 21.493 1.00 94.19 111 VAL A N 1
ATOM 841 C CA . VAL A 1 111 ? -11.250 0.179 20.508 1.00 94.19 111 VAL A CA 1
ATOM 842 C C . VAL A 1 111 ? -11.423 -0.514 19.154 1.00 94.19 111 VAL A C 1
ATOM 844 O O . VAL A 1 111 ? -12.367 -0.205 18.425 1.00 94.19 111 VAL A O 1
ATOM 847 N N . GLN A 1 112 ? -10.560 -1.482 18.827 1.00 95.00 112 GLN A N 1
ATOM 848 C CA . GLN A 1 112 ? -10.641 -2.255 17.587 1.00 95.00 112 GLN A CA 1
ATOM 849 C C . GLN A 1 112 ? -11.752 -3.304 17.594 1.00 95.00 112 GLN A C 1
ATOM 851 O O . GLN A 1 112 ? -12.148 -3.757 16.522 1.00 95.00 112 GLN A O 1
ATOM 856 N N . ASN A 1 113 ? -12.346 -3.619 18.751 1.00 94.19 113 ASN A N 1
ATOM 857 C CA . ASN A 1 113 ? -13.487 -4.538 18.820 1.00 94.19 113 ASN A CA 1
ATOM 858 C C . ASN A 1 113 ? -14.680 -4.067 17.971 1.00 94.19 113 ASN A C 1
ATOM 860 O O . ASN A 1 113 ? -15.491 -4.893 17.562 1.00 94.19 113 ASN A O 1
ATOM 864 N N . LYS A 1 114 ? -14.774 -2.769 17.640 1.00 94.81 114 LYS A N 1
ATOM 865 C CA . LYS A 1 114 ? -15.790 -2.242 16.709 1.00 94.81 114 LYS A CA 1
ATOM 866 C C . LYS A 1 114 ? -15.717 -2.856 15.303 1.00 94.81 114 LYS A C 1
ATOM 868 O O . LYS A 1 114 ? -16.691 -2.797 14.563 1.00 94.81 114 LYS A O 1
ATOM 873 N N . PHE A 1 115 ? -14.571 -3.430 14.942 1.00 96.00 115 PHE A N 1
ATOM 874 C CA . PHE A 1 115 ? -14.332 -4.092 13.664 1.00 96.00 115 PHE A CA 1
ATOM 875 C C . PHE A 1 115 ? -14.507 -5.616 13.729 1.00 96.00 115 PHE A C 1
ATOM 877 O O . PHE A 1 115 ? -14.316 -6.304 12.726 1.00 96.00 115 PHE A O 1
ATOM 884 N N . GLN A 1 116 ? -14.868 -6.167 14.892 1.00 94.31 116 GLN A N 1
ATOM 885 C CA . GLN A 1 116 ? -15.072 -7.601 15.057 1.00 94.31 116 GLN A CA 1
ATOM 886 C C . GLN A 1 116 ? -16.149 -8.109 14.087 1.00 94.31 116 GLN A C 1
ATOM 888 O O . GLN A 1 116 ? -17.243 -7.554 13.994 1.00 94.31 116 GLN A O 1
ATOM 893 N N . GLY A 1 117 ? -15.833 -9.181 13.357 1.00 96.06 117 GLY A N 1
ATOM 894 C CA . GLY A 1 117 ? -16.736 -9.782 12.370 1.00 96.06 117 GLY A CA 1
ATOM 895 C C . GLY A 1 117 ? -16.851 -9.014 11.050 1.00 96.06 117 GLY A C 1
ATOM 896 O O . GLY A 1 117 ? -17.586 -9.448 10.167 1.00 96.06 117 GLY A O 1
ATOM 897 N N . ASN A 1 118 ? -16.141 -7.894 10.880 1.00 97.12 118 ASN A N 1
ATOM 898 C CA . ASN A 1 118 ? -16.054 -7.231 9.582 1.00 97.12 118 ASN A CA 1
ATOM 899 C C . ASN A 1 118 ? -15.201 -8.067 8.619 1.00 97.12 118 ASN A C 1
ATOM 901 O O . ASN A 1 118 ? -14.229 -8.712 9.013 1.00 97.12 118 ASN A O 1
ATOM 905 N N . ALA A 1 119 ? -15.557 -8.018 7.339 1.00 96.06 119 ALA A N 1
ATOM 906 C CA . ALA A 1 119 ? -14.820 -8.654 6.258 1.00 96.06 119 ALA A CA 1
ATOM 907 C C . ALA A 1 119 ? -14.744 -7.699 5.065 1.00 96.06 119 ALA A C 1
ATOM 909 O O . ALA A 1 119 ? -15.655 -6.903 4.831 1.00 96.06 119 ALA A O 1
ATOM 910 N N . ILE A 1 120 ? -13.649 -7.775 4.313 1.00 95.12 120 ILE A N 1
ATOM 911 C CA . ILE A 1 120 ? -13.431 -6.982 3.104 1.00 95.12 120 ILE A CA 1
ATOM 912 C C . ILE A 1 120 ? -12.685 -7.827 2.074 1.00 95.12 120 ILE A C 1
ATOM 914 O O . ILE A 1 120 ? -11.851 -8.653 2.434 1.00 95.12 120 ILE A O 1
ATOM 918 N N . SER A 1 121 ? -13.010 -7.635 0.797 1.00 96.19 121 SER A N 1
ATOM 919 C CA . SER A 1 121 ? -12.294 -8.249 -0.325 1.00 96.19 121 SER A CA 1
ATOM 920 C C . SER A 1 121 ? -11.358 -7.224 -0.953 1.00 96.19 121 SER A C 1
ATOM 922 O O . SER A 1 121 ? -11.748 -6.072 -1.138 1.00 96.19 121 SER A O 1
ATOM 924 N N . LEU A 1 122 ? -10.135 -7.645 -1.273 1.00 94.31 122 LEU A N 1
ATOM 925 C CA . LEU A 1 122 ? -9.110 -6.811 -1.896 1.00 94.31 122 LEU A CA 1
ATOM 926 C C . LEU A 1 122 ? -8.774 -7.375 -3.275 1.00 94.31 122 LEU A C 1
ATOM 928 O O . LEU A 1 122 ? -8.614 -8.586 -3.424 1.00 94.31 122 LEU A O 1
ATOM 932 N N . GLN A 1 123 ? -8.637 -6.495 -4.262 1.00 96.38 123 GLN A N 1
ATOM 933 C CA . GLN A 1 123 ? -8.148 -6.835 -5.593 1.00 96.38 123 GLN A CA 1
ATOM 934 C C . GLN A 1 123 ? -6.908 -5.994 -5.886 1.00 96.38 123 GLN A C 1
ATOM 936 O O . GLN A 1 123 ? -6.949 -4.772 -5.775 1.00 96.38 123 GLN A O 1
ATOM 941 N N . PHE A 1 124 ? -5.822 -6.662 -6.270 1.00 94.06 124 PHE A N 1
ATOM 942 C CA . PHE A 1 124 ? -4.608 -6.023 -6.766 1.00 94.06 124 PHE A CA 1
ATOM 943 C C . PHE A 1 124 ? -4.508 -6.294 -8.263 1.00 94.06 124 PHE A C 1
ATOM 945 O O . PHE A 1 124 ? -4.463 -7.453 -8.681 1.00 94.06 124 PHE A O 1
ATOM 952 N N . SER A 1 125 ? -4.510 -5.226 -9.052 1.00 93.56 125 SER A N 1
ATOM 953 C CA . SER A 1 125 ? -4.335 -5.282 -10.501 1.00 93.56 125 SER A CA 1
ATOM 954 C C . SER A 1 125 ? -2.892 -4.932 -10.843 1.00 93.56 125 SER A C 1
ATOM 956 O O . SER A 1 125 ? -2.315 -4.033 -10.236 1.00 93.56 125 SER A O 1
ATOM 958 N N . PHE A 1 126 ? -2.318 -5.654 -11.801 1.00 91.19 126 PHE A N 1
ATOM 959 C CA . PHE A 1 126 ? -0.965 -5.421 -12.294 1.00 91.19 126 PHE A CA 1
ATOM 960 C C . PHE A 1 126 ? -1.051 -5.133 -13.787 1.00 91.19 126 PHE A C 1
ATOM 962 O O . PHE A 1 126 ? -1.530 -5.975 -14.547 1.00 91.19 126 PHE A O 1
ATOM 969 N N . GLU A 1 127 ? -0.601 -3.949 -14.184 1.00 88.12 127 GLU A N 1
ATOM 970 C CA . GLU A 1 127 ? -0.611 -3.485 -15.566 1.00 88.12 127 GLU A CA 1
ATOM 971 C C . GLU A 1 127 ? 0.829 -3.320 -16.054 1.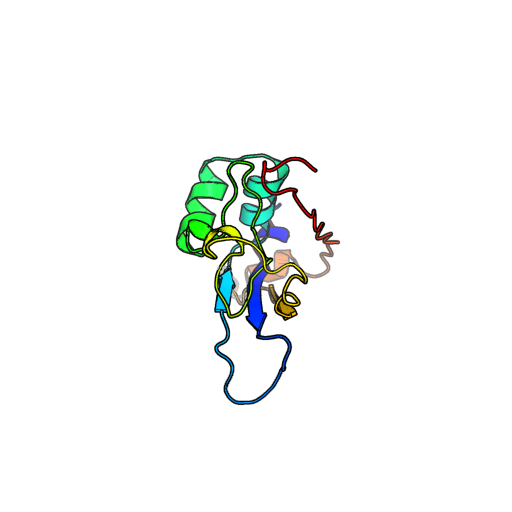00 88.12 127 GLU A C 1
ATOM 973 O O . GLU A 1 127 ? 1.660 -2.691 -15.397 1.00 88.12 127 GLU A O 1
ATOM 978 N N . ALA A 1 128 ? 1.143 -3.950 -17.184 1.00 86.81 128 ALA A N 1
ATOM 979 C CA . ALA A 1 128 ? 2.436 -3.797 -17.831 1.00 86.81 128 ALA A CA 1
ATOM 980 C C . ALA A 1 128 ? 2.359 -2.629 -18.813 1.00 86.81 128 ALA A C 1
ATOM 982 O O . ALA A 1 128 ? 1.439 -2.571 -19.623 1.00 86.81 128 ALA A O 1
ATOM 983 N N . THR A 1 129 ? 3.344 -1.737 -18.769 1.00 82.50 129 THR A N 1
ATOM 984 C CA . THR A 1 129 ? 3.425 -0.583 -19.665 1.00 82.50 129 THR A CA 1
ATOM 985 C C . THR A 1 129 ? 4.536 -0.762 -20.695 1.00 82.50 129 THR A C 1
ATOM 987 O O . THR A 1 129 ? 5.571 -1.394 -20.457 1.00 82.50 129 THR A O 1
ATOM 990 N N . GLN A 1 130 ? 4.324 -0.191 -21.874 1.00 79.00 130 GLN A N 1
ATOM 991 C CA . GLN A 1 130 ? 5.359 0.034 -22.871 1.00 79.00 130 GLN A CA 1
ATOM 992 C C . GLN A 1 130 ? 6.351 1.105 -22.383 1.00 79.00 130 GLN A C 1
ATOM 994 O O . GLN A 1 130 ? 6.073 1.877 -21.470 1.00 79.00 130 GLN A O 1
ATOM 999 N N . TRP A 1 131 ? 7.507 1.216 -23.047 1.00 76.00 131 TRP A N 1
ATOM 1000 C CA . TRP A 1 131 ? 8.538 2.220 -22.728 1.00 76.00 131 TRP A CA 1
ATOM 1001 C C . TRP A 1 131 ? 8.046 3.671 -22.771 1.00 76.00 131 TRP A C 1
ATOM 1003 O O . TRP A 1 131 ? 8.589 4.529 -22.086 1.00 76.00 131 TRP A O 1
ATOM 1013 N N . ASN A 1 132 ? 7.026 3.947 -23.581 1.00 79.25 132 ASN A N 1
ATOM 1014 C CA . ASN A 1 132 ? 6.375 5.254 -23.675 1.00 79.25 132 ASN A CA 1
ATOM 1015 C C . ASN A 1 132 ? 5.249 5.447 -22.637 1.00 79.25 132 ASN A C 1
ATOM 1017 O O . ASN A 1 132 ? 4.541 6.447 -22.712 1.00 79.25 132 ASN A O 1
ATOM 1021 N N . GLY A 1 133 ? 5.060 4.501 -21.711 1.00 71.50 133 GLY A N 1
ATOM 1022 C CA . GLY A 1 133 ? 4.028 4.533 -20.676 1.00 71.50 133 GLY A CA 1
ATOM 1023 C C . GLY A 1 133 ? 2.631 4.103 -21.132 1.00 71.50 133 GLY A C 1
ATOM 1024 O O . GLY A 1 133 ? 1.721 4.119 -20.311 1.00 71.50 133 GLY A O 1
ATOM 1025 N N . LEU A 1 134 ? 2.440 3.721 -22.402 1.00 78.19 134 LEU A N 1
ATOM 1026 C CA . LEU A 1 134 ? 1.155 3.216 -22.899 1.00 78.19 134 LEU A CA 1
ATOM 1027 C C . LEU A 1 134 ? 0.916 1.768 -22.479 1.00 78.19 134 LEU A C 1
ATOM 1029 O O . LEU A 1 134 ? 1.866 1.009 -22.281 1.00 78.19 134 LEU A O 1
ATOM 1033 N N . THR A 1 135 ? -0.357 1.398 -22.391 1.00 63.09 135 THR A N 1
ATOM 1034 C CA . THR A 1 135 ? -0.814 0.068 -21.986 1.00 63.09 135 THR A CA 1
ATOM 1035 C C . THR A 1 135 ? -1.429 -0.703 -23.146 1.00 63.09 135 THR A C 1
ATOM 1037 O O . THR A 1 135 ? -1.936 -0.064 -24.100 1.00 63.09 135 THR A O 1
#

Organism: Bacillus amyloliquefaciens (NCBI:txid1390)